Protein AF-A0A9E0SXJ4-F1 (afdb_monomer_lite)

Radius of gyration: 17.38 Å; chains: 1; bounding box: 43×26×44 Å

pLDDT: mean 95.43, std 3.94, range [76.56, 98.69]

Foldseek 3Di:
DDKDFQFQAAAQDDAQDQQPPCSVVRSVQSQVLLLVVLCLVQPDDPPFQKGWDKDWPDDPRGIDIGIMMDHDPVDVVRVVSRVVCSVVGHNHDDLVSVLQVVLVVVLVVVVVCCVVVVDPPVRPDVQSVDPGHDDDDPPDHNVNCCVVPND

Secondary structure (DSSP, 8-state):
-EEEEEESS-TTS--PPTTSTTHHHHHHHHHHHHHHHHHHHSPPPTT-SEEEEEEEEEETTEEEEEEEEEE-TT-HHHHHHHHHHHHT--SS--HHHHHHHHHHHHHHHHHHHHHTTSS-GGGS-GGGSSSSPPP--TT--HHHHHHHS--

Sequence (151 aa):
MQFIEIGPVPGEENCAQVGSPDYTEASLRECEVFRRMLYRLFPVPEGLPVAYVGRTHPHDFGNYREVSIRYDDANNEAVEFAYEVERSAPASWDSIARYELAWYERKRAYDAAVREQRLHPDEVPPQFGTPAPPSLPPNASFAEMLASHPL

Structure (mmCIF, N/CA/C/O backbone):
data_AF-A0A9E0SXJ4-F1
#
_entry.id   AF-A0A9E0SXJ4-F1
#
loop_
_atom_site.group_PDB
_atom_site.id
_atom_site.type_symbol
_atom_site.label_atom_id
_atom_site.label_alt_id
_atom_site.label_comp_id
_atom_site.label_asym_id
_atom_site.label_entity_id
_atom_site.label_seq_id
_atom_site.pdbx_PDB_ins_code
_atom_site.Cartn_x
_atom_site.Cartn_y
_atom_site.Cartn_z
_atom_site.occupancy
_atom_site.B_iso_or_equiv
_atom_site.auth_seq_id
_atom_site.auth_comp_id
_atom_site.auth_asym_id
_atom_site.auth_atom_id
_atom_site.pdbx_PDB_model_num
ATOM 1 N N . MET A 1 1 ? 16.642 -13.155 -9.255 1.00 91.38 1 MET A N 1
ATOM 2 C CA . MET A 1 1 ? 15.513 -12.527 -8.525 1.00 91.38 1 MET A CA 1
ATOM 3 C C . MET A 1 1 ? 16.068 -11.491 -7.576 1.00 91.38 1 MET A C 1
ATOM 5 O O . MET A 1 1 ? 16.789 -11.859 -6.653 1.00 91.38 1 MET A O 1
ATOM 9 N N . GLN A 1 2 ? 15.712 -10.234 -7.804 1.00 97.50 2 GLN A N 1
ATOM 10 C CA . GLN A 1 2 ? 16.123 -9.080 -7.009 1.00 97.50 2 GLN A CA 1
ATOM 11 C C . GLN A 1 2 ? 14.903 -8.338 -6.472 1.00 97.50 2 GLN A C 1
ATOM 13 O O . GLN A 1 2 ? 13.759 -8.651 -6.822 1.00 97.50 2 GLN A O 1
ATOM 18 N N . PHE A 1 3 ? 15.167 -7.364 -5.604 1.00 98.12 3 PHE A N 1
ATOM 19 C CA . PHE A 1 3 ? 14.163 -6.480 -5.036 1.00 98.12 3 PHE A CA 1
ATOM 20 C C . PHE A 1 3 ? 14.600 -5.029 -5.203 1.00 98.12 3 PHE A C 1
ATOM 22 O O . PHE A 1 3 ? 15.775 -4.720 -5.022 1.00 98.12 3 PHE A O 1
ATOM 29 N N . ILE A 1 4 ? 13.648 -4.155 -5.513 1.00 97.62 4 ILE A N 1
ATOM 30 C CA . ILE A 1 4 ? 13.802 -2.704 -5.391 1.00 97.62 4 ILE A CA 1
ATOM 31 C C . ILE A 1 4 ? 12.761 -2.186 -4.400 1.00 97.62 4 ILE A C 1
ATOM 33 O O . ILE A 1 4 ? 11.599 -2.598 -4.433 1.00 97.62 4 ILE A O 1
ATOM 37 N N . GLU A 1 5 ? 13.213 -1.368 -3.461 1.00 97.31 5 GLU A N 1
ATOM 38 C CA . GLU A 1 5 ? 12.416 -0.837 -2.356 1.00 97.31 5 GLU A CA 1
ATOM 39 C C . GLU A 1 5 ? 11.650 0.398 -2.840 1.00 97.31 5 GLU A C 1
ATOM 41 O O . GLU A 1 5 ? 12.212 1.222 -3.554 1.00 97.31 5 GLU A O 1
ATOM 46 N N . ILE A 1 6 ? 10.362 0.503 -2.497 1.00 97.69 6 ILE A N 1
ATOM 47 C CA . ILE A 1 6 ? 9.516 1.656 -2.861 1.00 97.69 6 ILE A CA 1
ATOM 48 C C . ILE A 1 6 ? 9.189 2.479 -1.616 1.00 97.69 6 ILE A C 1
ATOM 50 O O . ILE A 1 6 ? 9.241 3.704 -1.638 1.00 97.69 6 ILE A O 1
ATOM 54 N N . GLY A 1 7 ? 8.846 1.796 -0.522 1.00 97.31 7 GLY A N 1
ATOM 55 C CA . GLY A 1 7 ? 8.475 2.413 0.747 1.00 97.31 7 GLY A CA 1
ATOM 56 C C . GLY A 1 7 ? 7.159 1.868 1.313 1.00 97.31 7 GLY A C 1
ATOM 57 O O . GLY A 1 7 ? 6.505 1.021 0.697 1.00 97.31 7 GLY A O 1
ATOM 58 N N . PRO A 1 8 ? 6.760 2.307 2.518 1.00 97.19 8 PRO A N 1
ATOM 59 C CA . PRO A 1 8 ? 5.568 1.811 3.204 1.00 97.19 8 PRO A CA 1
ATOM 60 C C . PRO A 1 8 ? 4.274 2.476 2.715 1.00 97.19 8 PRO A C 1
ATOM 62 O O . PRO A 1 8 ? 3.197 1.898 2.853 1.00 97.19 8 PRO A O 1
ATOM 65 N N . VAL A 1 9 ? 4.396 3.678 2.145 1.00 98.56 9 VAL A N 1
ATOM 66 C CA . VAL A 1 9 ? 3.334 4.583 1.683 1.00 98.56 9 VAL A CA 1
ATOM 67 C C . VAL A 1 9 ? 3.870 5.435 0.510 1.00 98.56 9 VAL A C 1
ATOM 69 O O . VAL A 1 9 ? 5.081 5.412 0.273 1.00 98.56 9 VAL A O 1
ATOM 72 N N . PRO A 1 10 ? 3.021 6.192 -0.216 1.00 98.56 10 PRO A N 1
ATOM 73 C CA . PRO A 1 10 ? 3.453 7.203 -1.185 1.00 98.56 10 PRO A CA 1
ATOM 74 C C . PRO A 1 10 ? 4.422 8.237 -0.587 1.00 98.56 10 PRO A C 1
ATOM 76 O O . PRO A 1 10 ? 4.367 8.534 0.603 1.00 98.56 10 PRO A O 1
ATOM 79 N N . GLY A 1 11 ? 5.306 8.799 -1.415 1.00 96.69 11 GLY A N 1
ATOM 80 C CA . GLY A 1 11 ? 6.516 9.494 -0.943 1.00 96.69 11 GLY A CA 1
ATOM 81 C C . GLY A 1 11 ? 6.309 10.735 -0.060 1.00 96.69 11 GLY A C 1
ATOM 82 O O . GLY A 1 11 ? 7.211 11.089 0.697 1.00 96.69 11 GLY A O 1
ATOM 83 N N . GLU A 1 12 ? 5.147 11.388 -0.126 1.00 97.38 12 GLU A N 1
ATOM 84 C CA . GLU A 1 12 ? 4.814 12.582 0.671 1.00 97.38 12 GLU A CA 1
ATOM 85 C C . GLU A 1 12 ? 3.762 12.301 1.761 1.00 97.38 12 GLU A C 1
ATOM 87 O O . GLU A 1 12 ? 3.244 13.226 2.390 1.00 97.38 12 GLU A O 1
ATOM 92 N N . GLU A 1 13 ? 3.435 11.031 2.005 1.00 97.81 13 GLU A N 1
ATOM 93 C CA . GLU A 1 13 ? 2.440 10.621 2.993 1.00 97.81 13 GLU A CA 1
ATOM 94 C C . GLU A 1 13 ? 3.088 10.269 4.336 1.00 97.81 13 GLU A C 1
ATOM 96 O O . GLU A 1 13 ? 4.207 9.761 4.421 1.00 97.81 13 GLU A O 1
ATOM 101 N N . ASN A 1 14 ? 2.348 10.496 5.421 1.00 95.31 14 ASN A N 1
ATOM 102 C CA . ASN A 1 14 ? 2.759 9.993 6.728 1.00 95.31 14 ASN A CA 1
ATOM 103 C C . ASN A 1 14 ? 2.569 8.471 6.779 1.00 95.31 14 ASN A C 1
ATOM 105 O O . ASN A 1 14 ? 1.544 7.959 6.329 1.00 95.31 14 ASN A O 1
ATOM 109 N N . CYS A 1 15 ? 3.521 7.765 7.387 1.00 94.56 15 CYS A N 1
ATOM 110 C CA . CYS A 1 15 ? 3.437 6.326 7.633 1.00 94.56 15 CYS A CA 1
ATOM 111 C C . CYS A 1 15 ? 3.479 5.986 9.121 1.00 94.56 15 CYS A C 1
ATOM 113 O O . CYS A 1 15 ? 3.939 6.774 9.961 1.00 94.56 15 CYS A O 1
ATOM 115 N N . ALA A 1 16 ? 3.040 4.775 9.446 1.00 94.19 16 ALA A N 1
ATOM 116 C CA . ALA A 1 16 ? 3.148 4.202 10.772 1.00 94.19 16 ALA A CA 1
ATOM 117 C C . ALA A 1 16 ? 4.606 4.212 11.254 1.00 94.19 16 ALA A C 1
ATOM 119 O O . ALA A 1 16 ? 5.519 3.725 10.586 1.00 94.19 16 ALA A O 1
ATOM 120 N N . GLN A 1 17 ? 4.821 4.732 12.461 1.00 92.44 17 GLN A N 1
ATOM 121 C CA . GLN A 1 17 ? 6.157 4.861 13.036 1.00 92.44 17 GLN A CA 1
ATOM 122 C C . GLN A 1 17 ? 6.519 3.622 13.851 1.00 92.44 17 GLN A C 1
ATOM 124 O O . GLN A 1 17 ? 5.747 3.187 14.714 1.00 92.44 17 GLN A O 1
ATOM 129 N N . VAL A 1 18 ? 7.702 3.060 13.595 1.00 88.69 18 VAL A N 1
ATOM 130 C CA . VAL A 1 18 ? 8.237 1.925 14.360 1.00 88.69 18 VAL A CA 1
ATOM 131 C C . VAL A 1 18 ? 8.277 2.295 15.847 1.00 88.69 18 VAL A C 1
ATOM 133 O O . VAL A 1 18 ? 8.738 3.372 16.216 1.00 88.69 18 VAL A O 1
ATOM 136 N N . GLY A 1 19 ? 7.763 1.408 16.701 1.00 85.19 19 GLY A N 1
ATOM 137 C CA . GLY A 1 19 ? 7.642 1.643 18.144 1.00 85.19 19 GLY A CA 1
ATOM 138 C C . GLY A 1 19 ? 6.306 2.249 18.591 1.00 85.19 19 GLY A C 1
ATOM 139 O O . GLY A 1 19 ? 6.044 2.293 19.792 1.00 85.19 19 GLY A O 1
ATOM 140 N N . SER A 1 20 ? 5.427 2.659 17.667 1.00 89.12 20 SER A N 1
ATOM 141 C CA . SER A 1 20 ? 4.042 3.000 18.024 1.00 89.12 20 SER A CA 1
ATOM 142 C C . SER A 1 20 ? 3.259 1.758 18.496 1.00 89.12 20 SER A C 1
ATOM 144 O O . SER A 1 20 ? 3.517 0.651 18.005 1.00 89.12 20 SER A O 1
ATOM 146 N N . PRO A 1 21 ? 2.298 1.897 19.436 1.00 88.88 21 PRO A N 1
ATOM 147 C CA . PRO A 1 21 ? 1.571 0.755 20.005 1.00 88.88 21 PRO A CA 1
ATOM 148 C C . PRO A 1 21 ? 0.843 -0.112 18.971 1.00 88.88 21 PRO A C 1
ATOM 150 O O . PRO A 1 21 ? 0.672 -1.311 19.176 1.00 88.88 21 PRO A O 1
ATOM 153 N N . ASP A 1 22 ? 0.417 0.484 17.861 1.00 90.38 22 ASP A N 1
ATOM 154 C CA . ASP A 1 22 ? -0.323 -0.165 16.784 1.00 90.38 22 ASP A CA 1
ATOM 155 C C . ASP A 1 22 ? 0.471 -0.314 15.486 1.00 90.38 22 ASP A C 1
ATOM 157 O O . ASP A 1 22 ? -0.097 -0.671 14.450 1.00 90.38 22 ASP A O 1
ATOM 161 N N . TYR A 1 23 ? 1.792 -0.131 15.554 1.00 92.94 23 TYR A N 1
ATOM 162 C CA . TYR A 1 23 ? 2.683 -0.163 14.402 1.00 92.94 23 TYR A CA 1
ATOM 163 C C . TYR A 1 23 ? 2.467 -1.383 13.497 1.00 92.94 23 TYR A C 1
ATOM 165 O O . TYR A 1 23 ? 2.377 -1.247 12.279 1.00 92.94 23 TYR A O 1
ATOM 173 N N . THR A 1 24 ? 2.388 -2.590 14.068 1.00 92.12 24 THR A N 1
ATOM 174 C CA . THR A 1 24 ? 2.268 -3.822 13.270 1.00 92.12 24 THR A CA 1
ATOM 175 C C . THR A 1 24 ? 0.990 -3.831 12.437 1.00 92.12 24 THR A C 1
ATOM 177 O O . THR A 1 24 ? 1.045 -4.156 11.256 1.00 92.12 24 THR A O 1
ATOM 180 N N . GLU A 1 25 ? -0.148 -3.457 13.022 1.00 92.81 25 GLU A N 1
ATOM 181 C CA . GLU A 1 25 ? -1.423 -3.427 12.299 1.00 92.81 25 GLU A CA 1
ATOM 182 C C . GLU A 1 25 ? -1.463 -2.284 11.279 1.00 92.81 25 GLU A C 1
ATOM 184 O O . GLU A 1 25 ? -1.899 -2.490 10.146 1.00 92.81 25 GLU A O 1
ATOM 189 N N . ALA A 1 26 ? -0.990 -1.095 11.669 1.00 94.75 26 ALA A N 1
ATOM 190 C CA . ALA A 1 26 ? -0.986 0.089 10.817 1.00 94.75 26 ALA A CA 1
ATOM 191 C C . ALA A 1 26 ? -0.060 -0.088 9.602 1.00 94.75 26 ALA A C 1
ATOM 193 O O . ALA A 1 26 ? -0.512 0.053 8.470 1.00 94.75 26 ALA A O 1
ATOM 194 N N . SER A 1 27 ? 1.188 -0.517 9.817 1.00 96.06 27 SER A N 1
ATOM 195 C CA . SER A 1 27 ? 2.162 -0.726 8.734 1.00 96.06 27 SER A CA 1
ATOM 196 C C . SER A 1 27 ? 1.741 -1.821 7.750 1.00 96.06 27 SER A C 1
ATOM 198 O O . SER A 1 27 ? 1.905 -1.653 6.544 1.00 96.06 27 SER A O 1
ATOM 200 N N . LEU A 1 28 ? 1.156 -2.930 8.226 1.00 95.50 28 LEU A N 1
ATOM 201 C CA . LEU A 1 28 ? 0.629 -3.980 7.345 1.00 95.50 28 LEU A CA 1
ATOM 202 C C . LEU A 1 28 ? -0.501 -3.454 6.457 1.00 95.50 28 LEU A C 1
ATOM 204 O O . LEU A 1 28 ? -0.550 -3.769 5.269 1.00 95.50 28 LEU A O 1
ATOM 208 N N . ARG A 1 29 ? -1.399 -2.649 7.029 1.00 96.38 29 ARG A N 1
ATOM 209 C CA . ARG A 1 29 ? -2.519 -2.044 6.308 1.00 96.38 29 ARG A CA 1
ATOM 210 C C . ARG A 1 29 ? -2.043 -1.039 5.269 1.00 96.38 29 ARG A C 1
ATOM 212 O O . ARG A 1 29 ? -2.474 -1.130 4.126 1.00 96.38 29 ARG A O 1
ATOM 219 N N . GLU A 1 30 ? -1.177 -0.113 5.662 1.00 98.06 30 GLU A N 1
ATOM 220 C CA . GLU A 1 30 ? -0.585 0.893 4.776 1.00 98.06 30 GLU A CA 1
ATOM 221 C C . GLU A 1 30 ? 0.113 0.231 3.585 1.00 98.06 30 GLU A C 1
ATOM 223 O O . GLU A 1 30 ? -0.242 0.511 2.440 1.00 98.06 30 GLU A O 1
ATOM 228 N N . CYS A 1 31 ? 1.000 -0.737 3.846 1.00 98.25 31 CYS A N 1
ATOM 229 C CA . CYS A 1 31 ? 1.707 -1.463 2.792 1.00 98.25 31 CYS A CA 1
ATOM 230 C C . CYS A 1 31 ? 0.741 -2.209 1.867 1.00 98.25 31 CYS A C 1
ATOM 232 O O . CYS A 1 31 ? 0.930 -2.233 0.656 1.00 98.25 31 CYS A O 1
ATOM 234 N N . GLU A 1 32 ? -0.303 -2.833 2.410 1.00 97.62 32 GLU A N 1
ATOM 235 C CA . GLU A 1 32 ? -1.261 -3.590 1.609 1.00 97.62 32 GLU A CA 1
ATOM 236 C C . GLU A 1 32 ? -2.151 -2.679 0.743 1.00 97.62 32 GLU A C 1
ATOM 238 O O . GLU A 1 32 ? -2.399 -2.993 -0.424 1.00 97.62 32 GLU A O 1
ATOM 243 N N . VAL A 1 33 ? -2.592 -1.533 1.272 1.00 98.25 33 VAL A N 1
ATOM 244 C CA . VAL A 1 33 ? -3.304 -0.507 0.492 1.00 98.25 33 VAL A CA 1
ATOM 245 C C . VAL A 1 33 ? -2.390 0.057 -0.598 1.00 98.25 33 VAL A C 1
ATOM 247 O O . VAL A 1 33 ? -2.802 0.160 -1.756 1.00 98.25 33 VAL A O 1
ATOM 250 N N . PHE A 1 34 ? -1.133 0.358 -0.266 1.00 98.69 34 PHE A N 1
ATOM 251 C CA . PHE A 1 34 ? -0.170 0.890 -1.226 1.00 98.69 34 PHE A CA 1
ATOM 252 C C . PHE A 1 34 ? 0.165 -0.110 -2.323 1.00 98.69 34 PHE A C 1
ATOM 254 O O . PHE A 1 34 ? 0.141 0.227 -3.503 1.00 98.69 34 PHE A O 1
ATOM 261 N N . ARG A 1 35 ? 0.350 -1.379 -1.964 1.00 98.19 35 ARG A N 1
ATOM 262 C CA . ARG A 1 35 ? 0.543 -2.469 -2.919 1.00 98.19 35 ARG A CA 1
ATOM 263 C C . ARG A 1 35 ? -0.624 -2.562 -3.903 1.00 98.19 35 ARG A C 1
ATOM 265 O O . ARG A 1 35 ? -0.390 -2.662 -5.105 1.00 98.19 35 ARG A O 1
ATOM 272 N N . ARG A 1 36 ? -1.876 -2.503 -3.428 1.00 97.38 36 ARG A N 1
ATOM 273 C CA . ARG A 1 36 ? -3.061 -2.489 -4.309 1.00 97.38 36 ARG A CA 1
ATOM 274 C C . ARG A 1 36 ? -3.097 -1.255 -5.208 1.00 97.38 36 ARG A C 1
ATOM 276 O O . ARG A 1 36 ? -3.450 -1.386 -6.376 1.00 97.38 36 ARG A O 1
ATOM 283 N N . MET A 1 37 ? -2.712 -0.088 -4.694 1.00 98.00 37 MET A N 1
ATOM 284 C CA . MET A 1 37 ? -2.588 1.137 -5.487 1.00 98.00 37 MET A CA 1
ATOM 285 C C . MET A 1 37 ? -1.544 0.999 -6.599 1.00 98.00 37 MET A C 1
ATOM 287 O O . MET A 1 37 ? -1.838 1.333 -7.743 1.00 98.00 37 MET A O 1
ATOM 291 N N . LEU A 1 38 ? -0.372 0.433 -6.303 1.00 98.38 38 LEU A N 1
ATOM 292 C CA . LEU A 1 38 ? 0.664 0.186 -7.307 1.00 98.38 38 LEU A CA 1
ATOM 293 C C . LEU A 1 38 ? 0.175 -0.765 -8.406 1.00 98.38 38 LEU A C 1
ATOM 295 O O . LEU A 1 38 ? 0.348 -0.450 -9.575 1.00 98.38 38 LEU A O 1
ATOM 299 N N . TYR A 1 39 ? -0.536 -1.850 -8.068 1.00 97.69 39 TYR A N 1
ATOM 300 C CA . TYR A 1 39 ? -1.153 -2.722 -9.084 1.00 97.69 39 TYR A CA 1
ATOM 301 C C . TYR A 1 39 ? -2.183 -2.001 -9.970 1.00 97.69 39 TYR A C 1
ATOM 303 O O . TYR A 1 39 ? -2.377 -2.410 -11.114 1.00 97.69 39 TYR A O 1
ATOM 311 N N . ARG A 1 40 ? -2.863 -0.960 -9.466 1.00 96.81 40 ARG A N 1
ATOM 312 C CA . ARG A 1 40 ? -3.803 -0.154 -10.266 1.00 96.81 40 ARG A CA 1
ATOM 313 C C . ARG A 1 40 ? -3.083 0.814 -11.199 1.00 96.81 40 ARG A C 1
ATOM 315 O O . ARG A 1 40 ? -3.469 0.925 -12.357 1.00 96.81 40 ARG A O 1
ATOM 322 N N . LEU A 1 41 ? -2.081 1.528 -10.685 1.00 97.00 41 LEU A N 1
ATOM 323 C CA . LEU A 1 41 ? -1.344 2.550 -11.436 1.00 97.00 41 LEU A CA 1
ATOM 324 C C . LEU A 1 41 ? -0.371 1.944 -12.447 1.00 97.00 41 LEU A C 1
ATOM 326 O O . LEU A 1 41 ? -0.199 2.473 -13.542 1.00 97.00 41 LEU A O 1
ATOM 330 N N . PHE A 1 42 ? 0.225 0.815 -12.082 1.00 97.94 42 PHE A N 1
ATOM 331 C CA . PHE A 1 42 ? 1.251 0.123 -12.842 1.00 97.94 42 PHE A CA 1
ATOM 332 C C . PHE A 1 42 ? 0.901 -1.372 -12.926 1.00 97.94 42 PHE A C 1
ATOM 334 O O . PHE A 1 42 ? 1.491 -2.205 -12.232 1.00 97.94 42 PHE A O 1
ATOM 341 N N . PRO A 1 43 ? -0.103 -1.751 -13.737 1.00 97.88 43 PRO A N 1
ATOM 342 C CA . PRO A 1 43 ? -0.470 -3.150 -13.893 1.00 97.88 43 PRO A CA 1
ATOM 343 C C . PRO A 1 43 ? 0.718 -3.963 -14.408 1.00 97.88 43 PRO A C 1
ATOM 345 O O . PRO A 1 43 ? 1.329 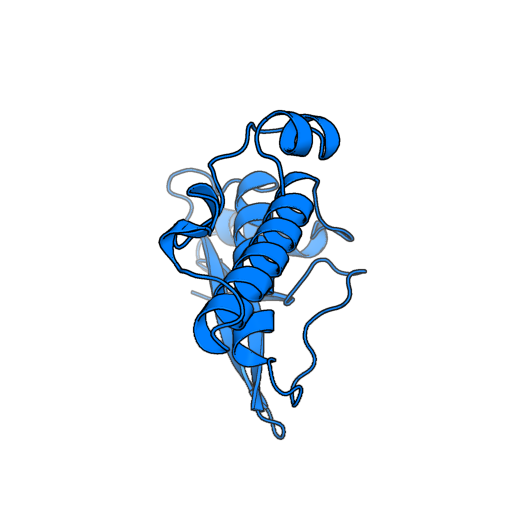-3.604 -15.415 1.00 97.88 43 PRO A O 1
ATOM 348 N N . VAL A 1 44 ? 1.033 -5.070 -13.734 1.00 98.06 44 VAL A N 1
ATOM 349 C CA . VAL A 1 44 ? 2.086 -5.984 -14.189 1.00 98.06 44 VAL A CA 1
ATOM 350 C C . VAL A 1 44 ? 1.607 -6.680 -15.469 1.00 98.06 44 VAL A C 1
ATOM 352 O O . VAL A 1 44 ? 0.562 -7.339 -15.427 1.00 98.06 44 VAL A O 1
ATOM 355 N N . PRO A 1 45 ? 2.333 -6.559 -16.597 1.00 97.56 45 PRO A N 1
ATOM 356 C CA . PRO A 1 45 ? 1.987 -7.257 -17.827 1.00 97.56 45 PRO A CA 1
ATOM 357 C C . PRO A 1 45 ? 1.942 -8.774 -17.632 1.00 97.56 45 PRO A C 1
ATOM 359 O O . PRO A 1 45 ? 2.735 -9.347 -16.881 1.00 97.56 45 PRO A O 1
ATOM 362 N N . GLU A 1 46 ? 1.024 -9.440 -18.331 1.00 97.19 46 GLU A N 1
ATOM 363 C CA . GLU A 1 46 ? 0.901 -10.896 -18.266 1.00 97.19 46 GLU A CA 1
ATOM 364 C C . GLU A 1 46 ? 2.221 -11.577 -18.664 1.00 97.19 46 GLU A C 1
ATOM 366 O O . GLU A 1 46 ? 2.833 -11.243 -19.676 1.00 97.19 46 GLU A O 1
ATOM 371 N N . GLY A 1 47 ? 2.671 -12.535 -17.849 1.00 97.00 47 GLY A N 1
ATOM 372 C CA . GLY A 1 47 ? 3.904 -13.289 -18.089 1.00 97.00 47 GLY A CA 1
ATOM 373 C C . GLY A 1 47 ? 5.202 -12.561 -17.723 1.00 97.00 47 GLY A C 1
ATOM 374 O O . GLY A 1 47 ? 6.251 -13.207 -17.693 1.00 97.00 47 GLY A O 1
ATOM 375 N N . LEU A 1 48 ? 5.158 -11.267 -17.383 1.00 98.25 48 LEU A N 1
ATOM 376 C CA . LEU A 1 48 ? 6.342 -10.552 -16.913 1.00 98.25 48 LEU A CA 1
ATOM 377 C C . LEU A 1 48 ? 6.713 -11.041 -15.499 1.00 98.25 48 LEU A C 1
ATOM 379 O O . LEU A 1 48 ? 5.850 -11.044 -14.616 1.00 98.25 48 LEU A O 1
ATOM 383 N N . PRO A 1 49 ? 7.969 -11.457 -15.232 1.00 98.06 49 PRO A N 1
ATOM 384 C CA . PRO A 1 49 ? 8.369 -12.017 -13.941 1.00 98.06 49 PRO A CA 1
ATOM 385 C C . PRO A 1 49 ? 8.591 -10.917 -12.886 1.00 98.06 49 PRO A C 1
ATOM 387 O O . PRO A 1 49 ? 9.684 -10.767 -12.340 1.00 98.06 49 PRO A O 1
ATOM 390 N N . VAL A 1 50 ? 7.537 -10.151 -12.596 1.00 98.44 5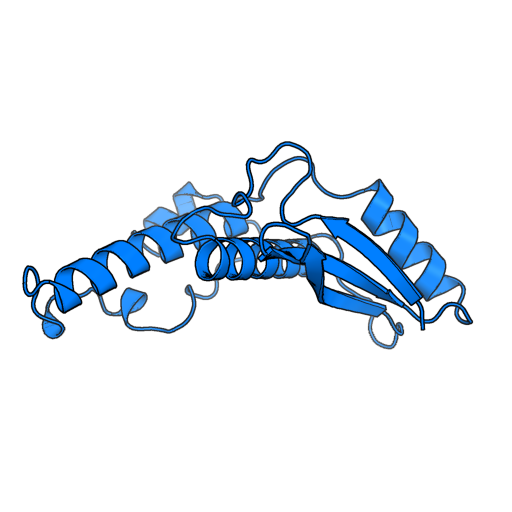0 VAL A N 1
ATOM 391 C CA . VAL A 1 50 ? 7.500 -9.038 -11.642 1.00 98.44 50 VAL A CA 1
ATOM 392 C C . VAL A 1 50 ? 6.332 -9.212 -10.667 1.00 98.44 50 VAL A C 1
ATOM 394 O O . VAL A 1 50 ? 5.265 -9.697 -11.033 1.00 98.44 50 VAL A O 1
ATOM 397 N N . ALA A 1 51 ? 6.512 -8.814 -9.407 1.00 98.44 51 ALA A N 1
ATOM 398 C CA . ALA A 1 51 ? 5.418 -8.708 -8.444 1.00 98.44 51 ALA A CA 1
ATOM 399 C C . ALA A 1 51 ? 5.684 -7.627 -7.390 1.00 98.44 51 ALA A C 1
ATOM 401 O O . ALA A 1 51 ? 6.778 -7.568 -6.828 1.00 98.44 51 ALA A O 1
ATOM 402 N N . TYR A 1 52 ? 4.655 -6.856 -7.027 1.00 98.62 52 TYR A N 1
ATOM 403 C CA . TYR A 1 52 ? 4.682 -6.057 -5.798 1.00 98.62 52 TYR A CA 1
ATOM 404 C C . TYR A 1 52 ? 4.511 -6.966 -4.583 1.00 98.62 52 TYR A C 1
ATOM 406 O O . TYR A 1 52 ? 3.566 -7.765 -4.525 1.00 98.62 52 TYR A O 1
ATOM 414 N N . VAL A 1 53 ? 5.400 -6.826 -3.604 1.00 98.19 53 VAL A N 1
ATOM 415 C CA . VAL A 1 53 ? 5.454 -7.645 -2.390 1.00 98.19 53 VAL A CA 1
ATOM 416 C C . VAL A 1 53 ? 5.620 -6.769 -1.153 1.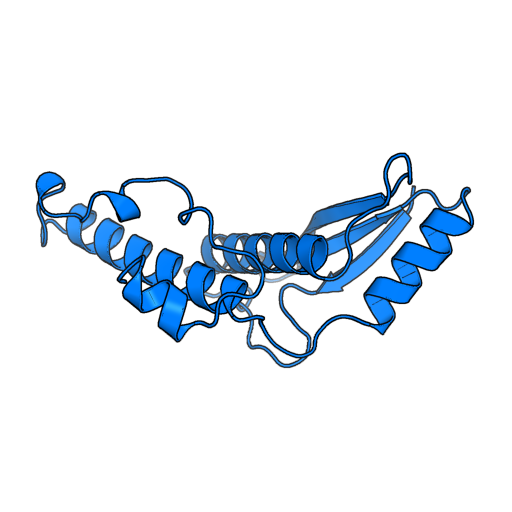00 98.19 53 VAL A C 1
ATOM 418 O O . VAL A 1 53 ? 6.308 -5.756 -1.193 1.00 98.19 53 VAL A O 1
ATOM 421 N N . GLY A 1 54 ? 5.011 -7.177 -0.039 1.00 97.56 54 GLY A N 1
ATOM 422 C CA . GLY A 1 54 ? 5.341 -6.619 1.270 1.00 97.56 54 GLY A CA 1
ATOM 423 C C . GLY A 1 54 ? 6.605 -7.280 1.815 1.00 97.56 54 GLY A C 1
ATOM 424 O O . GLY A 1 54 ? 6.714 -8.510 1.792 1.00 97.56 54 GLY A O 1
ATOM 425 N N . ARG A 1 55 ? 7.554 -6.488 2.311 1.00 96.50 55 ARG A N 1
ATOM 426 C CA . ARG A 1 55 ? 8.774 -6.976 2.964 1.00 96.50 55 ARG A CA 1
ATOM 427 C C . ARG A 1 55 ? 8.834 -6.518 4.411 1.00 96.50 55 ARG A C 1
ATOM 429 O O . ARG A 1 55 ? 8.173 -5.572 4.825 1.00 96.50 55 ARG A O 1
ATOM 436 N N . THR A 1 56 ? 9.583 -7.269 5.207 1.00 95.50 56 THR A N 1
ATOM 437 C CA . THR A 1 56 ? 9.797 -7.005 6.627 1.00 95.50 56 THR A CA 1
ATOM 438 C C . THR A 1 56 ? 11.295 -7.020 6.887 1.00 95.50 56 THR A C 1
ATOM 440 O O . THR A 1 56 ? 11.962 -8.014 6.599 1.00 95.50 56 THR A O 1
ATOM 443 N N . HIS A 1 57 ? 11.806 -5.920 7.422 1.00 91.56 57 HIS A N 1
ATOM 444 C CA . HIS A 1 57 ? 13.216 -5.672 7.671 1.00 91.56 57 HIS A CA 1
ATOM 445 C C . HIS A 1 57 ? 13.444 -5.520 9.180 1.00 91.56 57 HIS A C 1
ATOM 447 O O . HIS A 1 57 ? 12.805 -4.674 9.808 1.00 91.56 57 HIS A O 1
ATOM 453 N N . PRO A 1 58 ? 14.318 -6.330 9.798 1.00 89.62 58 PRO A N 1
ATOM 454 C CA . PRO A 1 58 ? 14.683 -6.141 11.196 1.00 89.62 58 PRO A CA 1
ATOM 455 C C . PRO A 1 58 ? 15.308 -4.758 11.415 1.00 89.62 58 PRO A C 1
ATOM 457 O O . PRO A 1 58 ? 16.186 -4.352 10.657 1.00 89.62 58 PRO A O 1
ATOM 460 N N . HIS A 1 59 ? 14.873 -4.053 12.455 1.00 81.38 59 HIS A N 1
ATOM 461 C CA . HIS A 1 59 ? 15.438 -2.777 12.887 1.00 81.38 59 HIS A CA 1
ATOM 462 C C . HIS A 1 59 ? 15.543 -2.7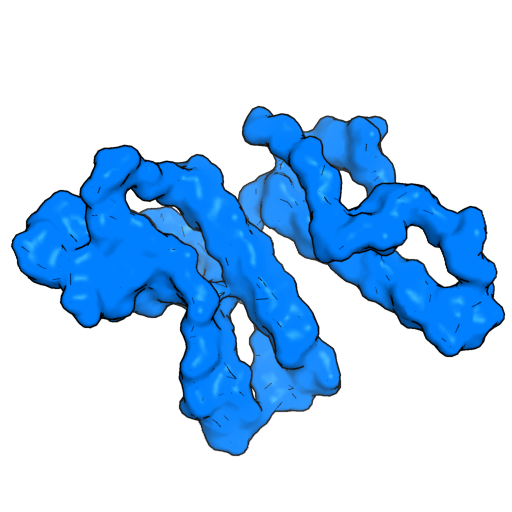55 14.421 1.00 81.38 59 HIS A C 1
ATOM 464 O O . HIS A 1 59 ? 14.828 -3.489 15.111 1.00 81.38 59 HIS A O 1
ATOM 470 N N . ASP A 1 60 ? 16.410 -1.904 14.973 1.00 79.31 60 ASP A N 1
ATOM 471 C CA . ASP A 1 60 ? 16.723 -1.865 16.415 1.00 79.31 60 ASP A CA 1
ATOM 472 C C . ASP A 1 60 ? 15.497 -1.594 17.307 1.00 79.31 60 ASP A C 1
ATOM 474 O O . ASP A 1 60 ? 15.467 -1.963 18.480 1.00 79.31 60 ASP A O 1
ATOM 478 N N . PHE A 1 61 ? 14.457 -0.981 16.737 1.00 76.56 61 PHE A N 1
ATOM 479 C CA . PHE A 1 61 ? 13.219 -0.600 17.426 1.00 76.56 61 PHE A CA 1
ATOM 480 C C . PHE A 1 61 ? 12.007 -1.465 17.043 1.00 76.56 61 PHE A C 1
ATOM 482 O O . PHE A 1 61 ? 10.876 -1.149 17.408 1.00 76.56 61 PHE A O 1
ATOM 489 N N . GLY A 1 62 ? 12.227 -2.557 16.306 1.00 83.00 62 GLY A N 1
ATOM 490 C CA . GLY A 1 62 ? 11.182 -3.451 15.813 1.00 83.00 62 GLY A CA 1
ATOM 491 C C . GLY A 1 62 ? 11.337 -3.757 14.327 1.00 83.00 62 GLY A C 1
ATOM 492 O O . GLY A 1 62 ? 12.259 -3.301 13.669 1.00 83.00 62 GLY A O 1
ATOM 493 N N . ASN A 1 63 ? 10.432 -4.551 13.770 1.00 89.62 63 ASN A N 1
ATOM 494 C CA . ASN A 1 63 ? 10.502 -4.913 12.356 1.00 89.62 63 ASN A CA 1
ATOM 495 C C . ASN A 1 63 ? 9.914 -3.805 11.479 1.00 89.62 63 ASN A C 1
ATOM 497 O O . ASN A 1 63 ? 8.700 -3.654 11.480 1.00 89.62 63 ASN A O 1
ATOM 501 N N . TYR A 1 64 ? 10.727 -3.091 10.706 1.00 92.19 64 TYR A N 1
ATOM 502 C CA . TYR A 1 64 ? 10.251 -2.169 9.677 1.00 92.19 64 TYR A CA 1
ATOM 503 C C . TYR A 1 64 ? 9.562 -2.928 8.526 1.00 92.19 64 TYR A C 1
ATOM 505 O O . TYR A 1 64 ? 9.916 -4.070 8.229 1.00 92.19 64 TYR A O 1
ATOM 513 N N . ARG A 1 65 ? 8.556 -2.331 7.883 1.00 95.44 65 ARG A N 1
ATOM 514 C CA . ARG A 1 65 ? 7.815 -2.925 6.761 1.00 95.44 65 ARG A CA 1
ATOM 515 C C . ARG A 1 65 ? 7.681 -1.935 5.629 1.00 95.44 65 ARG A C 1
ATOM 517 O O . ARG A 1 65 ? 7.541 -0.746 5.877 1.00 95.44 65 ARG A O 1
ATOM 524 N N . GLU A 1 66 ? 7.670 -2.458 4.415 1.00 96.88 66 GLU A N 1
ATOM 525 C CA . GLU A 1 66 ? 7.537 -1.664 3.201 1.00 96.88 66 GLU A CA 1
ATOM 526 C C . GLU A 1 66 ? 6.997 -2.497 2.039 1.00 96.88 66 GLU A C 1
ATOM 528 O O . GLU A 1 66 ? 6.944 -3.732 2.103 1.00 96.88 66 GLU A O 1
ATOM 533 N N . VAL A 1 67 ? 6.631 -1.812 0.960 1.00 98.50 67 VAL A N 1
ATOM 534 C CA . VAL A 1 67 ? 6.382 -2.412 -0.344 1.00 98.50 67 VAL A CA 1
ATOM 535 C C . VAL A 1 67 ? 7.664 -2.369 -1.171 1.00 98.50 67 VAL A C 1
ATOM 537 O O . VAL A 1 67 ? 8.358 -1.354 -1.238 1.00 98.50 67 VAL A O 1
ATOM 540 N N . SER A 1 68 ? 7.951 -3.48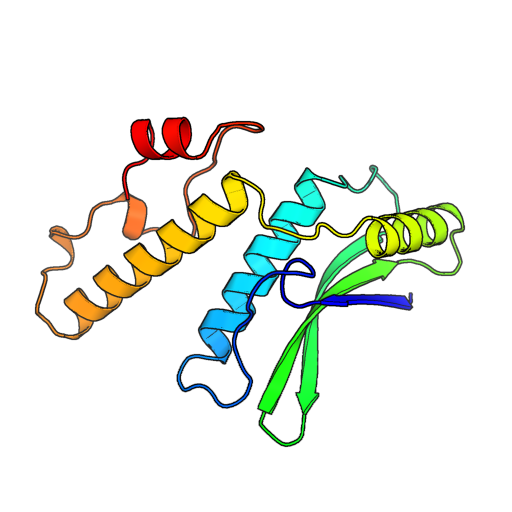0 -1.839 1.00 98.56 68 SER A N 1
ATOM 541 C CA . SER A 1 68 ? 9.061 -3.614 -2.777 1.00 98.56 68 SER A CA 1
ATOM 542 C C . SER A 1 68 ? 8.575 -4.294 -4.058 1.00 98.56 68 SER A C 1
ATOM 544 O O . SER A 1 68 ? 7.554 -4.991 -4.068 1.00 98.56 68 SER A O 1
ATOM 546 N N . ILE A 1 69 ? 9.326 -4.143 -5.142 1.00 98.62 69 ILE A N 1
ATOM 547 C CA . ILE A 1 69 ? 9.095 -4.863 -6.396 1.00 98.62 69 ILE A CA 1
ATOM 548 C C . ILE A 1 69 ? 10.090 -6.010 -6.463 1.00 98.62 69 ILE A C 1
ATOM 550 O O . ILE A 1 69 ? 11.298 -5.788 -6.454 1.00 98.62 69 ILE A O 1
ATOM 554 N N . ARG A 1 70 ? 9.590 -7.243 -6.535 1.00 98.62 70 ARG A N 1
ATOM 555 C CA . ARG A 1 70 ? 10.399 -8.426 -6.834 1.00 98.62 70 ARG A CA 1
ATOM 556 C C . ARG A 1 70 ? 10.433 -8.627 -8.343 1.00 98.62 70 ARG A C 1
ATOM 558 O O . ARG A 1 70 ? 9.365 -8.734 -8.939 1.00 98.62 70 ARG A O 1
ATOM 565 N N . TYR A 1 71 ? 11.617 -8.740 -8.933 1.00 98.62 71 TYR A N 1
ATOM 566 C CA . TYR A 1 71 ? 11.789 -8.912 -10.379 1.00 98.62 71 TYR A CA 1
ATOM 567 C C . TYR A 1 71 ? 12.908 -9.906 -10.717 1.00 98.62 71 TYR A C 1
ATOM 569 O O . TYR A 1 71 ? 13.780 -10.193 -9.889 1.00 98.62 71 TYR A O 1
ATOM 577 N N . ASP A 1 72 ? 12.867 -10.463 -11.926 1.00 98.38 72 ASP A N 1
ATOM 578 C CA . ASP A 1 72 ? 13.961 -11.262 -12.479 1.00 98.38 72 ASP A CA 1
ATOM 579 C C . ASP A 1 72 ? 15.011 -10.363 -13.144 1.00 98.38 72 ASP A C 1
ATOM 581 O O . ASP A 1 72 ? 14.750 -9.753 -14.176 1.00 98.38 72 ASP A O 1
ATOM 585 N N . ASP A 1 73 ? 16.206 -10.293 -12.565 1.00 97.75 73 ASP A N 1
ATOM 586 C CA . ASP A 1 73 ? 17.334 -9.491 -13.048 1.00 97.75 73 ASP A CA 1
ATOM 587 C C . ASP A 1 73 ? 17.993 -10.052 -14.315 1.00 97.75 73 ASP A C 1
ATOM 589 O O . ASP A 1 73 ? 18.781 -9.360 -14.955 1.00 97.75 73 ASP A O 1
ATOM 593 N N . ALA A 1 74 ? 17.644 -11.278 -14.716 1.00 98.25 74 ALA A N 1
ATOM 594 C CA . ALA A 1 74 ? 18.016 -11.830 -16.015 1.00 98.25 74 ALA A CA 1
ATOM 595 C C . ALA A 1 74 ? 17.054 -11.420 -17.151 1.00 98.25 74 ALA A C 1
ATOM 597 O O . ALA A 1 74 ? 17.336 -11.702 -18.318 1.00 98.25 74 ALA A O 1
ATOM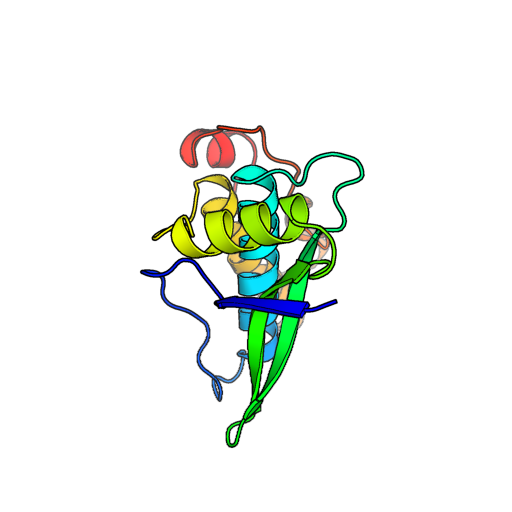 598 N N . ASN A 1 75 ? 15.922 -10.777 -16.838 1.00 98.31 75 ASN A N 1
ATOM 599 C CA . ASN A 1 75 ? 14.935 -10.323 -17.814 1.00 98.31 75 ASN A CA 1
ATOM 600 C C . ASN A 1 75 ? 14.939 -8.787 -17.904 1.00 98.31 75 ASN A C 1
ATOM 602 O O . ASN A 1 75 ? 14.456 -8.105 -17.004 1.00 98.31 75 ASN A O 1
ATOM 606 N N . ASN A 1 76 ? 15.433 -8.243 -19.020 1.00 98.31 76 ASN A N 1
ATOM 607 C CA . ASN A 1 76 ? 15.551 -6.792 -19.211 1.00 98.31 76 ASN A CA 1
ATOM 608 C C . ASN A 1 76 ? 14.208 -6.050 -19.106 1.00 98.31 76 ASN A C 1
ATOM 610 O O . ASN A 1 76 ? 14.174 -4.960 -18.551 1.00 98.31 76 ASN A O 1
ATOM 614 N N . GLU A 1 77 ? 13.100 -6.623 -19.584 1.00 98.56 77 GLU A N 1
ATOM 615 C CA . GLU A 1 77 ? 11.779 -5.984 -19.465 1.00 98.56 77 GLU A CA 1
ATOM 616 C C . GLU A 1 77 ? 11.317 -5.921 -18.004 1.00 98.56 77 GLU A C 1
ATOM 618 O O . GLU A 1 77 ? 10.713 -4.936 -17.584 1.00 98.56 77 GLU A O 1
ATOM 623 N N . ALA A 1 78 ? 11.631 -6.948 -17.207 1.00 98.56 78 ALA A N 1
ATOM 624 C CA . ALA A 1 78 ? 11.317 -6.972 -15.780 1.00 98.56 78 ALA A CA 1
ATOM 625 C C . ALA A 1 78 ? 12.147 -5.941 -15.001 1.00 98.56 78 ALA A C 1
ATOM 627 O O . ALA A 1 78 ? 11.621 -5.290 -14.097 1.00 98.56 78 ALA A O 1
ATOM 628 N N . VAL A 1 79 ? 13.420 -5.779 -15.376 1.00 98.62 79 VAL A N 1
ATOM 629 C CA . VAL A 1 79 ? 14.317 -4.748 -14.839 1.00 98.62 79 VAL A CA 1
ATOM 630 C C . VAL A 1 79 ? 13.772 -3.356 -15.159 1.00 98.62 79 VAL A C 1
ATOM 632 O O . VAL A 1 79 ? 13.527 -2.579 -14.239 1.00 98.62 79 VAL A O 1
ATOM 635 N N . GLU A 1 80 ? 13.522 -3.056 -16.436 1.00 98.56 80 GLU A N 1
ATOM 636 C CA . GLU A 1 80 ? 13.002 -1.751 -16.869 1.00 98.56 80 GLU A CA 1
ATOM 637 C C . GLU A 1 80 ? 11.670 -1.418 -16.189 1.00 98.56 80 GLU A C 1
ATOM 639 O O . GLU A 1 80 ? 11.509 -0.322 -15.658 1.00 98.56 80 GLU A O 1
ATOM 644 N N . PHE A 1 81 ? 10.741 -2.379 -16.113 1.00 98.62 81 PHE A N 1
ATOM 645 C CA . PHE A 1 81 ? 9.475 -2.185 -15.407 1.00 98.62 81 PHE A CA 1
ATOM 646 C C . PHE A 1 81 ? 9.693 -1.828 -13.929 1.00 98.62 81 PHE A C 1
ATOM 648 O O . PHE A 1 81 ? 9.083 -0.888 -13.426 1.00 98.62 81 PHE A O 1
ATOM 655 N N . ALA A 1 82 ? 10.557 -2.561 -13.220 1.00 98.56 82 ALA A N 1
ATOM 656 C CA . ALA A 1 82 ? 10.794 -2.328 -11.798 1.00 98.56 82 ALA A CA 1
ATOM 657 C C . ALA A 1 82 ? 11.393 -0.936 -11.526 1.00 98.56 82 ALA A C 1
ATOM 659 O O . ALA A 1 82 ? 10.932 -0.245 -10.617 1.00 98.56 82 ALA A O 1
ATOM 660 N N . TYR A 1 83 ? 12.372 -0.507 -12.327 1.00 98.50 83 TYR A N 1
ATOM 661 C CA . TYR A 1 83 ? 12.985 0.818 -12.193 1.00 98.50 83 TYR A CA 1
ATOM 662 C C . TYR A 1 83 ? 12.059 1.957 -12.626 1.00 98.50 83 TYR A C 1
ATOM 664 O O . TYR A 1 83 ? 12.094 3.028 -12.024 1.00 98.50 83 TYR A O 1
ATOM 672 N N . GLU A 1 84 ? 11.223 1.749 -13.643 1.00 98.50 84 GLU A N 1
ATOM 673 C CA . GLU A 1 84 ? 10.250 2.759 -14.057 1.00 98.50 84 GLU A CA 1
ATOM 674 C C . GLU A 1 84 ? 9.194 2.985 -12.972 1.00 98.50 84 GLU A C 1
ATOM 676 O O . GLU A 1 84 ? 8.867 4.128 -12.663 1.00 98.50 84 GLU A O 1
ATOM 681 N N . VAL A 1 85 ? 8.707 1.919 -12.330 1.00 98.50 85 VAL A N 1
ATOM 682 C CA . VAL A 1 85 ? 7.742 2.063 -11.234 1.00 98.50 85 VAL A CA 1
ATOM 683 C C . VAL A 1 85 ? 8.362 2.719 -10.003 1.00 98.50 85 VAL A C 1
ATOM 685 O O . VAL A 1 85 ? 7.692 3.529 -9.371 1.00 98.50 85 VAL A O 1
ATOM 688 N N . GLU A 1 86 ? 9.611 2.402 -9.651 1.00 98.38 86 GLU A N 1
ATOM 689 C CA . GLU A 1 86 ? 10.297 3.076 -8.538 1.00 98.38 86 GLU A CA 1
ATOM 690 C C . GLU A 1 86 ? 10.452 4.575 -8.799 1.00 98.38 86 GLU A C 1
ATOM 692 O O . GLU A 1 86 ? 10.044 5.388 -7.970 1.00 98.38 86 GLU A O 1
ATOM 697 N N . ARG A 1 87 ? 10.915 4.950 -9.995 1.00 98.06 87 ARG A N 1
ATOM 698 C CA . ARG A 1 87 ? 11.063 6.354 -10.393 1.00 98.06 87 ARG A CA 1
ATOM 699 C C . ARG A 1 87 ? 9.734 7.106 -10.435 1.00 98.06 87 ARG A C 1
ATOM 701 O O . ARG A 1 87 ? 9.690 8.297 -10.131 1.00 98.06 87 ARG A O 1
ATOM 708 N N . SER A 1 88 ? 8.676 6.421 -10.855 1.00 98.12 88 SER A N 1
ATOM 709 C CA . SER A 1 88 ? 7.336 6.980 -11.028 1.00 98.12 88 SER A CA 1
ATOM 710 C C . SER A 1 88 ? 6.429 6.737 -9.815 1.00 98.12 88 SER A C 1
ATOM 712 O O . SER A 1 88 ? 5.219 6.960 -9.906 1.00 98.12 88 SER A O 1
ATOM 714 N N . ALA A 1 89 ? 6.982 6.293 -8.678 1.00 96.88 89 ALA A N 1
ATOM 715 C CA . ALA A 1 89 ? 6.211 6.036 -7.470 1.00 96.88 89 ALA A CA 1
ATOM 716 C C . ALA A 1 89 ? 5.406 7.288 -7.064 1.00 96.88 89 ALA A C 1
ATOM 718 O O . ALA A 1 89 ? 5.922 8.409 -7.090 1.00 96.88 89 ALA A O 1
ATOM 719 N N . PRO A 1 90 ? 4.119 7.132 -6.711 1.00 97.50 90 PRO A N 1
ATOM 720 C CA . PRO A 1 90 ? 3.245 8.269 -6.466 1.00 97.50 90 PRO A CA 1
ATOM 721 C C . PRO A 1 90 ? 3.667 9.024 -5.200 1.00 97.50 90 PRO A C 1
ATOM 723 O O . PRO A 1 90 ? 4.104 8.429 -4.214 1.00 97.50 90 PRO A O 1
ATOM 726 N N . ALA A 1 91 ? 3.466 10.341 -5.211 1.00 98.06 91 ALA A N 1
ATOM 727 C CA . ALA A 1 91 ? 3.685 11.193 -4.044 1.00 98.06 91 ALA A CA 1
ATOM 728 C C . ALA A 1 91 ? 2.553 11.076 -3.008 1.00 98.06 91 ALA A C 1
ATOM 730 O O . ALA A 1 91 ? 2.803 11.189 -1.814 1.00 98.06 91 ALA A O 1
ATOM 731 N N . SER A 1 92 ? 1.317 10.817 -3.450 1.00 98.38 92 SER A N 1
ATOM 732 C CA . SER A 1 92 ? 0.122 10.818 -2.591 1.00 98.38 92 SER A CA 1
ATOM 733 C C . SER A 1 92 ? -0.813 9.651 -2.890 1.00 98.38 92 SER A C 1
ATOM 735 O O . SER A 1 92 ? -0.751 9.060 -3.969 1.00 98.38 92 SER A O 1
ATOM 737 N N . TRP A 1 93 ? -1.720 9.348 -1.959 1.00 98.19 93 TRP A N 1
ATOM 738 C CA . TRP A 1 93 ? -2.744 8.311 -2.132 1.00 98.19 93 TRP A CA 1
ATOM 739 C C . TRP A 1 93 ? -3.776 8.645 -3.224 1.00 98.19 93 TRP A C 1
ATOM 741 O O . TRP A 1 93 ? -4.303 9.760 -3.278 1.00 98.19 93 TRP A O 1
ATOM 751 N N . ASP A 1 94 ? -4.163 7.650 -4.034 1.00 97.12 94 ASP A N 1
ATOM 752 C CA . ASP A 1 94 ? -5.319 7.779 -4.931 1.00 97.12 94 ASP A CA 1
ATOM 753 C C . ASP A 1 94 ? -6.644 7.761 -4.144 1.00 97.12 94 ASP A C 1
ATOM 755 O O . ASP A 1 94 ? -6.700 7.470 -2.944 1.00 97.12 94 ASP A O 1
ATOM 759 N N . SER A 1 95 ? -7.749 8.103 -4.813 1.00 97.25 95 SER A N 1
ATOM 760 C CA . SER A 1 95 ? -9.072 8.143 -4.178 1.00 97.25 95 SER A CA 1
ATOM 761 C C . SER A 1 95 ? -9.462 6.800 -3.557 1.00 97.25 95 SER A C 1
ATOM 763 O O . SER A 1 95 ? -10.065 6.781 -2.482 1.00 97.25 95 SER A O 1
ATOM 765 N N . ILE A 1 96 ? -9.117 5.693 -4.218 1.00 97.69 96 ILE A N 1
ATOM 766 C CA . ILE A 1 96 ? -9.445 4.333 -3.784 1.00 97.69 96 ILE A CA 1
ATOM 767 C C . ILE A 1 96 ? -8.669 3.994 -2.509 1.00 97.69 96 ILE A C 1
ATOM 769 O O . ILE A 1 96 ? -9.269 3.580 -1.524 1.00 97.69 96 ILE A O 1
ATOM 773 N N . ALA A 1 97 ? -7.361 4.236 -2.478 1.00 97.75 97 ALA A N 1
ATOM 774 C CA . ALA A 1 97 ? -6.504 4.017 -1.320 1.00 97.75 97 ALA A CA 1
ATOM 775 C C . ALA A 1 97 ? -6.960 4.848 -0.118 1.00 97.75 97 ALA A C 1
ATOM 777 O O . ALA A 1 97 ? -7.070 4.321 0.987 1.00 97.75 97 ALA A O 1
ATOM 778 N N . ARG A 1 98 ? -7.318 6.120 -0.336 1.00 97.69 98 ARG A N 1
ATOM 779 C CA . ARG A 1 98 ? -7.884 6.980 0.717 1.00 97.69 98 ARG A CA 1
ATOM 780 C C . ARG A 1 98 ? -9.177 6.411 1.290 1.00 97.69 98 ARG A C 1
ATOM 782 O O . ARG A 1 98 ? -9.372 6.445 2.503 1.00 97.69 98 ARG A O 1
ATOM 789 N N . TYR A 1 99 ? -10.057 5.891 0.434 1.00 98.00 99 TYR A N 1
ATOM 790 C CA . TYR A 1 99 ? -11.277 5.224 0.883 1.00 98.00 99 TYR A CA 1
ATOM 791 C C . TYR A 1 99 ? -10.956 3.961 1.683 1.00 98.00 99 TYR A C 1
ATOM 793 O O . TYR A 1 99 ? -11.492 3.786 2.773 1.00 98.00 99 TYR A O 1
ATOM 801 N N . GLU A 1 100 ? -10.070 3.099 1.179 1.00 97.88 100 GLU A N 1
ATOM 802 C CA . GLU A 1 100 ? -9.682 1.865 1.866 1.00 97.88 100 GLU A CA 1
ATOM 803 C C . GLU A 1 100 ? -9.119 2.162 3.264 1.00 97.88 100 GLU A C 1
ATOM 805 O O . GLU A 1 100 ? -9.539 1.531 4.234 1.00 97.88 100 GLU A O 1
ATOM 810 N N . LEU A 1 101 ? -8.226 3.151 3.393 1.00 97.50 101 LEU A N 1
ATOM 811 C CA . LEU A 1 101 ? -7.670 3.581 4.681 1.00 97.50 101 LEU A CA 1
ATOM 812 C C . LEU A 1 101 ? -8.773 4.027 5.650 1.00 97.50 101 LEU A C 1
ATOM 814 O O . LEU A 1 101 ? -8.851 3.507 6.764 1.00 97.50 101 LEU A O 1
ATOM 818 N N . ALA A 1 102 ? -9.673 4.905 5.203 1.00 97.25 102 ALA A N 1
ATOM 819 C CA . ALA A 1 102 ? -10.790 5.383 6.015 1.00 97.25 102 ALA A CA 1
ATOM 820 C C . ALA A 1 102 ? -11.771 4.252 6.395 1.00 97.25 102 ALA A C 1
ATOM 822 O O . ALA A 1 102 ? -12.288 4.212 7.515 1.00 97.25 102 ALA A O 1
ATOM 823 N N . TRP A 1 103 ? -11.991 3.284 5.500 1.00 97.81 103 TRP A N 1
ATOM 824 C CA . TRP A 1 103 ? -12.782 2.086 5.784 1.00 97.81 103 TRP A CA 1
ATOM 825 C C . TRP A 1 103 ? -12.143 1.242 6.889 1.00 97.81 103 TRP A C 1
ATOM 827 O O . TRP A 1 103 ? -12.829 0.845 7.832 1.00 97.81 103 TRP A O 1
ATOM 837 N N . TYR A 1 104 ? -10.829 1.011 6.834 1.00 97.19 104 TYR A N 1
ATOM 838 C CA . TYR A 1 104 ? -10.132 0.244 7.866 1.00 97.19 104 TYR A CA 1
ATOM 839 C C . TYR A 1 104 ? -10.084 0.971 9.216 1.00 97.19 104 TYR A C 1
ATOM 841 O O . TYR A 1 104 ? -10.153 0.326 10.265 1.00 97.19 104 TYR A O 1
ATOM 849 N N . GLU A 1 105 ? -9.959 2.299 9.219 1.00 95.69 105 GLU A N 1
ATOM 850 C CA . GLU A 1 105 ? -10.082 3.109 10.436 1.00 95.69 105 GLU A CA 1
ATOM 851 C C . GLU A 1 105 ? -11.460 2.937 11.070 1.00 95.69 105 GLU A C 1
ATOM 853 O O . GLU A 1 105 ? -11.567 2.655 12.268 1.00 95.69 105 GLU A O 1
ATOM 858 N N . ARG A 1 106 ? -12.518 3.026 10.258 1.00 97.19 106 ARG A N 1
ATOM 859 C CA . ARG A 1 106 ? -13.885 2.841 10.736 1.00 97.19 106 ARG A CA 1
ATOM 860 C C . ARG A 1 106 ? -14.133 1.422 11.235 1.00 97.19 106 ARG A C 1
ATOM 862 O O . ARG A 1 106 ? -14.685 1.256 12.323 1.00 97.19 106 ARG A O 1
ATOM 869 N N . LYS A 1 107 ? -13.671 0.406 10.501 1.00 96.31 107 LYS A N 1
ATOM 870 C CA . LYS A 1 107 ? -13.730 -0.992 10.938 1.00 96.31 107 LYS A CA 1
ATOM 871 C C . LYS A 1 107 ? -13.065 -1.173 12.302 1.00 96.31 107 LYS A C 1
ATOM 873 O O . LYS A 1 107 ? -13.668 -1.743 13.205 1.00 96.31 107 LYS A O 1
ATOM 878 N N . ARG A 1 108 ? -11.857 -0.630 12.483 1.00 94.75 108 ARG A N 1
ATOM 879 C CA . ARG A 1 108 ? -11.126 -0.707 13.756 1.00 94.75 108 ARG A CA 1
ATOM 880 C C . ARG A 1 108 ? -11.901 -0.055 14.901 1.00 94.75 108 ARG A C 1
ATOM 882 O O . ARG A 1 108 ? -11.902 -0.587 16.009 1.00 94.75 108 ARG A O 1
ATOM 889 N N . ALA A 1 109 ? -12.557 1.078 14.648 1.00 95.81 109 ALA A N 1
ATOM 890 C CA . ALA A 1 109 ? -13.389 1.745 15.646 1.00 95.81 109 ALA A CA 1
ATOM 891 C C . ALA A 1 109 ? -14.588 0.877 16.070 1.00 95.81 109 ALA A C 1
ATOM 893 O O . ALA A 1 109 ? -14.872 0.785 17.267 1.00 95.81 109 ALA A O 1
ATOM 894 N N . TYR A 1 110 ? -15.243 0.199 15.119 1.00 97.38 110 TYR A N 1
ATOM 895 C CA . TYR A 1 110 ? -16.303 -0.770 15.414 1.00 97.38 110 TYR A CA 1
ATOM 896 C C . TYR A 1 110 ? -15.779 -1.981 16.189 1.00 97.38 110 TYR A C 1
ATOM 898 O O . TYR A 1 110 ? -16.328 -2.309 17.239 1.00 97.38 110 TYR A O 1
ATOM 906 N N . ASP A 1 111 ? -14.681 -2.591 15.739 1.00 95.12 111 ASP A N 1
ATOM 907 C CA . ASP A 1 111 ? -14.073 -3.750 16.403 1.00 95.12 111 ASP A CA 1
ATOM 908 C C . ASP A 1 111 ? -13.670 -3.410 17.855 1.00 95.12 111 ASP A C 1
ATOM 910 O O . ASP A 1 111 ? -13.898 -4.195 18.779 1.00 95.12 111 ASP A O 1
ATOM 914 N N . ALA A 1 112 ? -13.130 -2.207 18.088 1.00 95.88 112 ALA A N 1
ATOM 915 C CA . ALA A 1 112 ? -12.822 -1.712 19.429 1.00 95.88 112 ALA A CA 1
ATOM 916 C C . ALA A 1 112 ? -14.086 -1.492 20.277 1.00 95.88 112 ALA A C 1
ATOM 918 O O . ALA A 1 112 ? -14.117 -1.904 21.434 1.00 95.88 112 ALA A O 1
ATOM 919 N N . ALA A 1 113 ? -15.138 -0.890 19.710 1.00 97.56 113 ALA A N 1
ATOM 920 C CA . ALA A 1 113 ? -16.403 -0.670 20.411 1.00 97.56 113 ALA A CA 1
ATOM 921 C C . ALA A 1 113 ? -17.078 -1.978 20.837 1.00 97.56 113 ALA A C 1
ATOM 923 O O . ALA A 1 113 ? -17.564 -2.069 21.964 1.00 97.56 113 ALA A O 1
ATOM 924 N N . VAL A 1 114 ? -17.053 -2.994 19.974 1.00 97.69 114 VAL A N 1
ATOM 925 C CA . VAL A 1 114 ? -17.567 -4.332 20.286 1.00 97.69 114 VAL A CA 1
ATOM 926 C C . VAL A 1 114 ? -16.738 -4.991 21.385 1.00 97.69 114 VAL A C 1
ATOM 928 O O . VAL A 1 114 ? -17.292 -5.477 22.370 1.00 97.69 114 VAL A O 1
ATOM 931 N N . ARG A 1 115 ? -15.404 -4.967 21.268 1.00 96.94 115 ARG A N 1
ATOM 932 C CA . ARG A 1 115 ? -14.497 -5.533 22.282 1.00 96.94 115 ARG A CA 1
ATOM 933 C C . ARG A 1 115 ? -14.687 -4.890 23.658 1.00 96.94 115 ARG A C 1
ATOM 935 O O . ARG A 1 115 ? -14.587 -5.571 24.673 1.00 96.94 115 ARG A O 1
ATOM 942 N N . GLU A 1 116 ? -14.962 -3.591 23.685 1.00 97.88 116 GLU A N 1
ATOM 943 C CA . GLU A 1 116 ? -15.206 -2.806 24.899 1.00 97.88 116 GLU A CA 1
ATOM 944 C C . GLU A 1 116 ? -16.668 -2.854 25.370 1.00 97.88 116 GLU A C 1
ATOM 946 O O . GLU A 1 116 ? -17.021 -2.153 26.315 1.00 97.88 116 GLU A O 1
ATOM 951 N N . GLN A 1 117 ? -17.522 -3.662 24.727 1.00 97.38 117 GLN A N 1
ATOM 952 C CA . GLN A 1 117 ? -18.949 -3.810 25.045 1.00 97.38 117 GLN A CA 1
ATOM 953 C C . GLN A 1 117 ? -19.744 -2.493 24.973 1.00 97.38 117 GLN A C 1
ATOM 955 O O . GLN A 1 117 ? -20.800 -2.356 25.586 1.00 97.38 117 GLN A O 1
ATOM 960 N N . ARG A 1 118 ? -19.249 -1.517 24.202 1.00 97.81 118 ARG A N 1
ATOM 961 C CA . ARG A 1 118 ? -19.945 -0.253 23.913 1.00 97.81 118 ARG A CA 1
ATOM 962 C C . ARG A 1 118 ? -20.956 -0.383 22.775 1.00 97.81 118 ARG A C 1
ATOM 964 O O . ARG A 1 118 ? -21.778 0.510 22.608 1.00 97.81 118 ARG A O 1
ATOM 971 N N . LEU A 1 119 ? -20.856 -1.449 21.984 1.00 97.44 119 LEU A N 1
ATOM 972 C CA . LEU A 1 119 ? -21.718 -1.747 20.844 1.00 97.44 119 LEU A CA 1
ATOM 973 C C . LEU A 1 119 ? -21.941 -3.262 20.760 1.00 97.44 119 LEU A C 1
ATOM 975 O O . LEU A 1 119 ? -20.988 -4.025 20.944 1.00 97.44 119 LEU A O 1
ATOM 979 N N . HIS A 1 120 ? -23.162 -3.710 20.473 1.00 97.12 120 HIS A N 1
ATOM 980 C CA . HIS A 1 120 ? -23.426 -5.121 20.200 1.00 97.12 120 HIS A CA 1
ATOM 981 C C . HIS A 1 120 ? -22.944 -5.496 18.781 1.00 97.12 120 HIS A C 1
ATOM 983 O O . HIS A 1 120 ? -23.095 -4.688 17.865 1.00 97.12 120 HIS A O 1
ATOM 989 N N . PRO A 1 121 ? -22.398 -6.708 18.542 1.00 95.88 121 PRO A N 1
ATOM 990 C CA . PRO A 1 121 ? -21.963 -7.129 17.205 1.00 95.88 121 PRO A CA 1
ATOM 991 C C . PRO A 1 121 ? -23.021 -6.960 16.104 1.00 95.88 121 PRO A C 1
ATOM 993 O O . PRO A 1 121 ? -22.684 -6.551 14.998 1.00 95.88 121 PRO A O 1
ATOM 996 N N . ASP A 1 122 ? -24.296 -7.207 16.418 1.00 96.25 122 ASP A N 1
ATOM 997 C CA . ASP A 1 122 ? -25.411 -7.080 15.461 1.00 96.25 122 ASP A CA 1
ATOM 998 C C . ASP A 1 122 ? -25.730 -5.625 15.070 1.00 96.25 122 ASP A C 1
ATOM 1000 O O . ASP A 1 122 ? -26.464 -5.383 14.114 1.00 96.25 122 ASP A O 1
ATOM 1004 N N . GLU A 1 123 ? -25.187 -4.647 15.801 1.00 95.75 123 GLU A N 1
ATOM 1005 C CA . GLU A 1 123 ? -25.319 -3.220 15.492 1.00 95.75 123 GLU A CA 1
ATOM 1006 C C . GLU A 1 123 ? -24.191 -2.715 14.573 1.00 95.75 123 GLU A C 1
ATOM 1008 O O . GLU A 1 123 ? -24.238 -1.576 14.101 1.00 95.75 123 GLU A O 1
ATOM 1013 N N . VAL A 1 124 ? -23.169 -3.536 14.298 1.00 96.50 124 VAL A N 1
ATOM 1014 C CA . VAL A 1 124 ? -22.097 -3.193 13.354 1.00 96.50 124 VAL A CA 1
ATOM 1015 C C . VAL A 1 124 ? -22.649 -3.253 11.925 1.00 96.50 124 VAL A C 1
ATOM 1017 O O . VAL A 1 124 ? -23.186 -4.290 11.527 1.00 96.50 124 VAL A O 1
ATOM 1020 N N . PRO A 1 125 ? -22.496 -2.191 11.107 1.00 95.88 125 PRO A N 1
ATOM 1021 C CA . PRO A 1 125 ? -22.933 -2.238 9.719 1.00 95.88 125 PRO A CA 1
ATOM 1022 C C . PRO A 1 125 ? -22.287 -3.419 8.973 1.00 95.88 125 PRO A C 1
ATOM 1024 O O . PRO A 1 125 ? -21.072 -3.616 9.101 1.00 95.88 125 PRO A O 1
ATOM 1027 N N . PRO A 1 126 ? -23.045 -4.185 8.160 1.00 93.75 126 PRO A N 1
ATOM 1028 C CA . PRO A 1 126 ? -22.547 -5.415 7.543 1.00 93.75 126 PRO A CA 1
ATOM 1029 C C . PRO A 1 126 ? -21.246 -5.241 6.755 1.00 93.75 126 PRO A C 1
ATOM 1031 O O . PRO A 1 126 ? -20.403 -6.139 6.764 1.00 93.75 126 PRO A O 1
ATOM 1034 N N . GLN A 1 127 ? -21.033 -4.076 6.127 1.00 92.81 127 GLN A N 1
ATOM 1035 C CA . GLN A 1 127 ? -19.804 -3.810 5.381 1.00 92.81 127 GLN A CA 1
ATOM 1036 C C . GLN A 1 127 ? -18.540 -3.745 6.242 1.00 92.81 127 GLN A C 1
ATOM 1038 O O . GLN A 1 127 ? -17.468 -3.759 5.665 1.00 92.81 127 GLN A O 1
ATOM 1043 N N . PHE A 1 128 ? -18.627 -3.655 7.573 1.00 95.88 128 PHE A N 1
ATOM 1044 C CA . PHE A 1 128 ? -17.469 -3.691 8.479 1.00 95.88 128 PHE A CA 1
ATOM 1045 C C . PHE A 1 128 ? -17.278 -5.057 9.153 1.00 95.88 128 PHE A C 1
ATOM 1047 O O . PHE A 1 128 ? -16.272 -5.281 9.832 1.00 95.88 128 PHE A O 1
ATOM 1054 N N . GLY A 1 129 ? -18.210 -5.989 8.933 1.00 91.12 129 GLY A N 1
ATOM 1055 C CA . GLY A 1 129 ? -18.077 -7.390 9.334 1.00 91.12 129 GLY A CA 1
ATOM 1056 C C . GLY A 1 129 ? -17.167 -8.208 8.409 1.00 91.12 129 GLY A C 1
ATOM 1057 O O . GLY A 1 129 ? -16.786 -9.325 8.754 1.00 91.12 129 GLY A O 1
ATOM 1058 N N . THR A 1 130 ? -16.793 -7.672 7.244 1.00 92.19 130 THR A N 1
ATOM 1059 C CA . THR A 1 130 ? -15.888 -8.324 6.286 1.00 92.19 130 THR A CA 1
ATOM 1060 C C . THR A 1 130 ? -14.413 -8.062 6.627 1.00 92.19 130 THR A C 1
ATOM 1062 O O . THR A 1 130 ? -14.088 -7.072 7.287 1.00 92.19 130 THR A O 1
ATOM 1065 N N . PRO A 1 131 ? -13.477 -8.926 6.184 1.00 90.31 131 PRO A N 1
ATOM 1066 C CA . PRO A 1 131 ? -12.045 -8.729 6.435 1.00 90.31 131 PRO A CA 1
ATOM 1067 C C . PRO A 1 131 ? -11.401 -7.649 5.548 1.00 90.31 131 PRO A C 1
ATOM 1069 O O . PRO A 1 131 ? -10.285 -7.222 5.830 1.00 90.31 131 PRO A O 1
ATOM 1072 N N . ALA A 1 132 ? -12.077 -7.219 4.480 1.00 91.69 132 ALA A N 1
ATOM 1073 C CA . ALA A 1 132 ? -11.558 -6.289 3.482 1.00 91.69 132 ALA A CA 1
ATOM 1074 C C . ALA A 1 132 ? -12.648 -5.298 3.025 1.00 91.69 132 ALA A C 1
ATOM 1076 O O . ALA A 1 132 ? -13.837 -5.642 3.108 1.00 91.69 132 ALA A O 1
ATOM 1077 N N . PRO A 1 133 ? -12.252 -4.105 2.532 1.00 94.12 133 PRO A N 1
ATOM 1078 C CA . PRO A 1 133 ? -13.168 -3.123 1.963 1.00 94.12 133 PRO A CA 1
ATOM 1079 C C . PRO A 1 133 ? -13.903 -3.680 0.732 1.00 94.12 133 PRO A C 1
ATOM 1081 O O . PRO A 1 133 ? -13.435 -4.642 0.113 1.00 94.12 133 PRO A O 1
ATOM 1084 N N . PRO A 1 134 ? -15.057 -3.092 0.362 1.00 93.12 134 PRO A N 1
ATOM 1085 C CA . PRO A 1 134 ? -15.782 -3.485 -0.842 1.00 93.12 134 PRO A CA 1
ATOM 1086 C C . PRO A 1 134 ? -14.930 -3.286 -2.103 1.00 93.12 134 PRO A C 1
ATOM 1088 O O . PRO A 1 134 ? -13.976 -2.510 -2.119 1.00 93.12 134 PRO A O 1
ATOM 1091 N N . SER A 1 135 ? -15.297 -3.971 -3.186 1.00 90.38 135 SER A N 1
ATOM 1092 C CA . SER A 1 135 ? -14.726 -3.682 -4.502 1.00 90.38 135 SER A CA 1
ATOM 1093 C C . SER A 1 135 ? -15.231 -2.321 -4.979 1.00 90.38 135 SER A C 1
ATOM 1095 O O . SER A 1 135 ? -16.439 -2.095 -5.029 1.00 90.38 135 SER A O 1
ATOM 1097 N N . LEU A 1 136 ? -14.303 -1.422 -5.301 1.00 92.19 136 LEU A N 1
ATOM 1098 C CA . LEU A 1 136 ? -14.600 -0.043 -5.681 1.00 92.19 136 LEU A CA 1
ATOM 1099 C C . LEU A 1 136 ? -14.413 0.135 -7.193 1.00 92.19 136 LEU A C 1
ATOM 1101 O O . LEU A 1 136 ? -13.503 -0.477 -7.765 1.00 92.19 136 LEU A O 1
ATOM 1105 N N . PRO A 1 137 ? -15.244 0.960 -7.858 1.00 89.62 137 PRO A N 1
ATOM 1106 C CA . PRO A 1 137 ? -15.106 1.184 -9.287 1.00 89.62 137 PRO A CA 1
ATOM 1107 C C . PRO A 1 137 ? -13.752 1.834 -9.603 1.00 89.62 137 PRO A C 1
ATOM 1109 O O . PRO A 1 137 ? -13.347 2.773 -8.906 1.00 89.62 137 PRO A O 1
ATOM 1112 N N . PRO A 1 138 ? -13.058 1.397 -10.670 1.00 84.69 138 PRO A N 1
ATOM 1113 C CA . PRO A 1 138 ? -11.853 2.082 -11.113 1.00 84.69 138 PRO A CA 1
ATOM 1114 C C . PRO A 1 138 ? -12.206 3.527 -11.484 1.00 84.69 138 PRO A C 1
ATOM 1116 O O . PRO A 1 138 ? -13.231 3.779 -12.117 1.00 84.69 138 PRO A O 1
ATOM 1119 N N . ASN A 1 139 ? -11.351 4.475 -11.098 1.00 87.19 139 ASN A N 1
ATOM 1120 C CA . ASN A 1 139 ? -11.514 5.917 -11.336 1.00 87.19 139 ASN A CA 1
ATOM 1121 C C . ASN A 1 139 ? -12.668 6.605 -10.585 1.00 87.19 139 ASN A C 1
ATOM 1123 O O . ASN A 1 139 ? -12.921 7.782 -10.841 1.00 87.19 139 ASN A O 1
ATOM 1127 N N . ALA A 1 140 ? -13.347 5.930 -9.652 1.00 90.12 140 ALA A N 1
ATOM 1128 C CA . ALA A 1 140 ? -14.336 6.594 -8.811 1.00 90.12 140 ALA A CA 1
ATOM 1129 C C . ALA A 1 140 ? -13.670 7.653 -7.921 1.00 90.12 140 ALA A C 1
ATOM 1131 O O . ALA A 1 140 ? -12.633 7.420 -7.282 1.00 90.12 140 ALA A O 1
ATOM 1132 N N . SER A 1 141 ? -14.282 8.830 -7.849 1.00 94.06 141 SER A N 1
ATOM 1133 C CA . SER A 1 141 ? -13.895 9.842 -6.878 1.00 94.06 141 SER A CA 1
ATOM 1134 C C . SER A 1 141 ? -14.237 9.376 -5.464 1.00 94.06 141 SER A C 1
ATOM 1136 O O . SER A 1 141 ? -15.138 8.567 -5.233 1.00 94.06 141 SER A O 1
ATOM 1138 N N . PHE A 1 142 ? -13.537 9.935 -4.478 1.00 92.69 142 PHE A N 1
ATOM 1139 C CA . PHE A 1 142 ? -13.808 9.640 -3.072 1.00 92.69 142 PHE A CA 1
ATOM 1140 C C . PHE A 1 142 ? -15.270 9.938 -2.687 1.00 92.69 142 PHE A C 1
ATOM 1142 O O . PHE A 1 142 ? -15.882 9.174 -1.947 1.00 92.69 142 PHE A O 1
ATOM 1149 N N . ALA A 1 143 ? -15.857 11.006 -3.238 1.00 94.12 143 ALA A N 1
ATOM 1150 C CA . ALA A 1 143 ? -17.248 11.376 -2.984 1.00 94.12 143 ALA A CA 1
ATOM 1151 C C . ALA A 1 143 ? -18.249 10.350 -3.546 1.00 94.12 143 ALA A C 1
ATOM 1153 O O . ALA A 1 143 ? -19.202 9.988 -2.859 1.00 94.12 143 ALA A O 1
ATOM 1154 N N . GLU A 1 144 ? -18.022 9.841 -4.759 1.00 94.19 144 GLU A N 1
ATOM 1155 C CA . GLU A 1 144 ? -18.860 8.788 -5.354 1.00 94.19 144 GLU A CA 1
ATOM 1156 C C . GLU A 1 144 ? -18.767 7.476 -4.564 1.00 94.19 144 GLU A C 1
ATOM 1158 O O . GLU A 1 144 ? -19.774 6.789 -4.367 1.00 94.19 144 GLU A O 1
ATOM 1163 N N . MET A 1 145 ? -17.576 7.150 -4.051 1.00 95.62 145 MET A N 1
ATOM 1164 C CA . MET A 1 145 ? -17.380 5.984 -3.187 1.00 95.62 145 MET A CA 1
ATOM 1165 C C . MET A 1 145 ? -18.091 6.139 -1.843 1.00 95.62 145 MET A C 1
ATOM 1167 O O . MET A 1 145 ? -18.722 5.194 -1.389 1.00 95.62 145 MET A O 1
ATOM 1171 N N . LEU A 1 146 ? -18.083 7.327 -1.233 1.00 94.06 146 LEU A N 1
ATOM 1172 C CA . LEU A 1 146 ? -18.859 7.574 -0.012 1.00 94.06 146 LEU A CA 1
ATOM 1173 C C . LEU A 1 146 ? -20.373 7.510 -0.241 1.00 94.06 146 LEU A C 1
ATOM 1175 O O . LEU A 1 146 ? -21.100 7.055 0.639 1.00 94.06 146 LEU A O 1
ATOM 1179 N N . ALA A 1 147 ? -20.856 7.956 -1.402 1.00 93.75 147 ALA A N 1
ATOM 1180 C CA . ALA A 1 147 ? -22.279 7.904 -1.729 1.00 93.75 147 ALA A CA 1
ATOM 1181 C C . ALA A 1 147 ? -22.783 6.463 -1.929 1.00 93.75 147 ALA A C 1
ATOM 1183 O O . ALA A 1 147 ? -23.906 6.143 -1.546 1.00 93.75 147 ALA A O 1
ATOM 1184 N N . SER A 1 148 ? -21.955 5.599 -2.523 1.00 92.12 148 SER A N 1
ATOM 1185 C CA . SER A 1 148 ? -22.282 4.191 -2.797 1.00 92.12 148 SER A CA 1
ATOM 1186 C C . SER A 1 148 ? -21.964 3.255 -1.626 1.00 92.12 148 SER A C 1
ATOM 1188 O O . SER A 1 148 ? -22.698 2.297 -1.384 1.00 92.12 148 SER A O 1
ATOM 1190 N N . HIS A 1 149 ? -20.907 3.554 -0.872 1.00 92.50 149 HIS A N 1
ATOM 1191 C CA . HIS A 1 149 ? -20.425 2.775 0.263 1.00 92.50 149 HIS A CA 1
ATOM 1192 C C . HIS A 1 149 ? -20.110 3.694 1.460 1.00 92.50 149 HIS A C 1
ATOM 1194 O O . HIS A 1 149 ? -18.945 4.022 1.705 1.00 92.50 149 HIS A O 1
ATOM 1200 N N . PRO A 1 150 ? -21.128 4.119 2.228 1.00 91.94 150 PRO A N 1
ATOM 1201 C CA . PRO A 1 150 ? -20.927 5.023 3.357 1.00 91.94 150 PRO A CA 1
ATOM 1202 C C . PRO A 1 150 ? -19.995 4.446 4.433 1.00 91.94 150 PRO A C 1
ATOM 1204 O O . PRO A 1 150 ? -20.024 3.239 4.705 1.00 91.94 150 PRO A O 1
ATOM 1207 N N . LEU A 1 151 ? -19.199 5.329 5.053 1.00 92.38 151 LEU A N 1
ATOM 1208 C CA . LEU A 1 151 ? -18.288 5.009 6.156 1.00 92.38 151 LEU A CA 1
ATOM 1209 C C . LEU A 1 151 ? -18.904 5.274 7.528 1.00 92.38 151 LEU A C 1
ATOM 1211 O O . LEU A 1 151 ? -19.212 6.445 7.852 1.00 92.38 151 LEU A O 1
#